Protein AF-A0A3D5PA21-F1 (afdb_monomer)

Structure (mmCIF, N/CA/C/O backbone):
data_AF-A0A3D5PA21-F1
#
_entry.id   AF-A0A3D5PA21-F1
#
loop_
_atom_site.group_PDB
_atom_site.id
_atom_site.type_symbol
_atom_site.label_atom_id
_atom_site.label_alt_id
_atom_site.label_comp_id
_atom_site.label_asym_id
_atom_site.label_entity_id
_atom_site.label_seq_id
_atom_site.pdbx_PDB_ins_code
_atom_site.Cartn_x
_atom_site.Cartn_y
_atom_site.Cartn_z
_atom_site.occupancy
_atom_site.B_iso_or_equiv
_atom_site.auth_seq_id
_atom_site.auth_comp_id
_atom_site.auth_asym_id
_atom_site.auth_atom_id
_atom_site.pdbx_PDB_model_num
ATOM 1 N N . MET A 1 1 ? -16.404 -4.416 18.706 1.00 52.69 1 MET A N 1
ATOM 2 C CA . MET A 1 1 ? -16.368 -4.884 20.108 1.00 52.69 1 MET A CA 1
ATOM 3 C C . MET A 1 1 ? -16.846 -6.322 20.104 1.00 52.69 1 MET A C 1
ATOM 5 O O . MET A 1 1 ? -17.928 -6.565 19.594 1.00 52.69 1 MET A O 1
ATOM 9 N N . HIS A 1 2 ? -16.018 -7.271 20.539 1.00 56.75 2 HIS A N 1
ATOM 10 C CA . HIS A 1 2 ? -16.387 -8.687 20.550 1.00 56.75 2 HIS A CA 1
ATOM 11 C C . HIS A 1 2 ? -17.066 -8.996 21.889 1.00 56.75 2 HIS A C 1
ATOM 13 O O . HIS A 1 2 ? -16.387 -9.232 22.886 1.00 56.75 2 HIS A O 1
ATOM 19 N N . VAL A 1 3 ? -18.397 -8.918 21.931 1.00 65.19 3 VAL A N 1
ATOM 20 C CA . VAL A 1 3 ? -19.185 -9.337 23.099 1.00 65.19 3 VAL A CA 1
ATOM 21 C C . VAL A 1 3 ? -19.336 -10.850 23.005 1.00 65.19 3 VAL A C 1
ATOM 23 O O . VAL A 1 3 ? -19.938 -11.356 22.062 1.00 65.19 3 VAL A O 1
ATOM 26 N N . SER A 1 4 ? -18.720 -11.576 23.935 1.00 70.00 4 SER A N 1
ATOM 27 C CA . SER A 1 4 ? -18.848 -13.033 24.000 1.00 70.00 4 SER A CA 1
ATOM 28 C C . SER A 1 4 ? -19.998 -13.400 24.930 1.00 70.00 4 SER A C 1
ATOM 30 O O . SER A 1 4 ? -20.010 -12.989 26.090 1.00 70.00 4 SER A O 1
ATOM 32 N N . 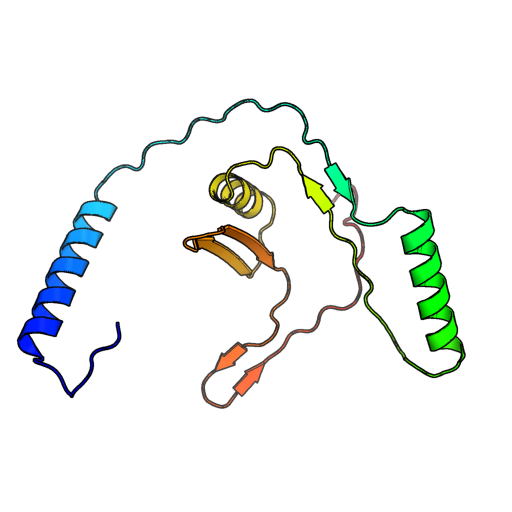SER A 1 5 ? -20.924 -14.226 24.446 1.00 66.12 5 SER A N 1
ATOM 33 C CA . SER A 1 5 ? -22.030 -14.775 25.240 1.00 66.12 5 SER A CA 1
ATOM 34 C C . SER A 1 5 ? -21.571 -15.661 26.407 1.00 66.12 5 SER A C 1
ATOM 36 O O . SER A 1 5 ? -22.362 -15.940 27.301 1.00 66.12 5 SER A O 1
ATOM 38 N N . ALA A 1 6 ? -20.303 -16.088 26.424 1.00 67.75 6 ALA A N 1
ATOM 39 C CA . ALA A 1 6 ? -19.739 -16.985 27.435 1.00 67.75 6 ALA A CA 1
ATOM 40 C C . ALA A 1 6 ? -19.215 -16.276 28.704 1.00 67.75 6 ALA A C 1
ATOM 42 O O . ALA A 1 6 ? -18.689 -16.926 29.602 1.00 67.75 6 ALA A O 1
ATOM 43 N N . SER A 1 7 ? -19.315 -14.948 28.785 1.00 73.75 7 SER A N 1
ATOM 44 C CA . SER A 1 7 ? -18.773 -14.135 29.887 1.00 73.75 7 SER A CA 1
ATOM 45 C C . SER A 1 7 ? -19.849 -13.300 30.579 1.00 73.75 7 SER A C 1
ATOM 47 O O . SER A 1 7 ? -20.960 -13.167 30.075 1.00 73.75 7 SER A O 1
ATOM 49 N N . ASN A 1 8 ? -19.521 -12.720 31.739 1.00 87.88 8 ASN A N 1
ATOM 50 C CA . ASN A 1 8 ? -20.437 -11.857 32.483 1.00 87.88 8 ASN A CA 1
ATOM 51 C C . ASN A 1 8 ? -20.820 -10.619 31.646 1.00 87.88 8 ASN A C 1
ATOM 53 O O . ASN A 1 8 ? -20.040 -9.672 31.516 1.00 87.88 8 ASN A O 1
ATOM 57 N N . LEU A 1 9 ? -22.037 -10.646 31.093 1.00 88.12 9 LEU A N 1
ATOM 58 C CA . LEU A 1 9 ? -22.586 -9.599 30.229 1.00 88.12 9 LEU A CA 1
ATOM 59 C C . LEU A 1 9 ? -22.611 -8.232 30.914 1.00 88.12 9 LEU A C 1
ATOM 61 O O . LEU A 1 9 ? -22.287 -7.235 30.274 1.00 88.12 9 LEU A O 1
ATOM 65 N N . LYS A 1 10 ? -22.927 -8.185 32.215 1.00 88.56 10 LYS A N 1
AT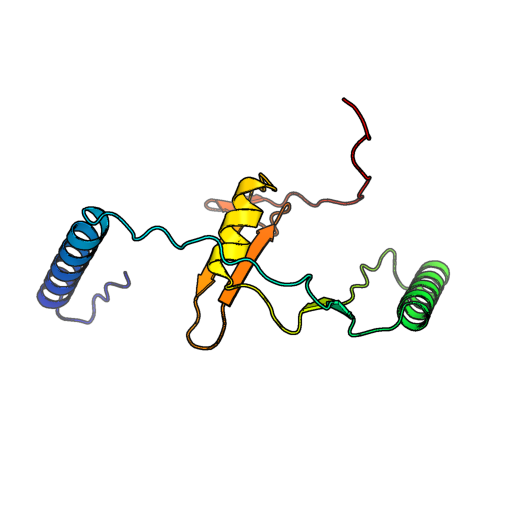OM 66 C CA . LYS A 1 10 ? -22.968 -6.935 32.984 1.00 88.56 10 LYS A CA 1
ATOM 67 C C . LYS A 1 10 ? -21.594 -6.263 33.001 1.00 88.56 10 LYS A C 1
ATOM 69 O O . LYS A 1 10 ? -21.475 -5.096 32.656 1.00 88.56 10 LYS A O 1
ATOM 74 N N . GLN A 1 11 ? -20.544 -7.033 33.284 1.00 89.81 11 GLN A N 1
ATOM 75 C CA . GLN A 1 11 ? -19.175 -6.514 33.311 1.00 89.81 11 GLN A CA 1
ATOM 76 C C . GLN A 1 11 ? -18.680 -6.078 31.920 1.00 89.81 11 GLN A C 1
ATOM 78 O O . GLN A 1 11 ? -17.897 -5.138 31.793 1.00 89.81 11 GLN A O 1
ATOM 83 N N . GLN A 1 12 ? -19.084 -6.776 30.854 1.00 89.75 12 GLN A N 1
ATOM 84 C CA . GLN A 1 12 ? -18.739 -6.369 29.488 1.00 89.75 12 GLN A CA 1
ATOM 85 C C . GLN A 1 12 ? -19.439 -5.077 29.080 1.00 89.75 12 GLN A C 1
ATOM 87 O O . GLN A 1 12 ? -18.816 -4.243 28.425 1.00 89.75 12 GLN A O 1
ATOM 92 N N . TYR A 1 13 ? -20.701 -4.923 29.473 1.00 91.62 13 TYR A N 1
ATOM 93 C CA . TYR A 1 13 ? -21.483 -3.719 29.244 1.00 91.62 13 TYR A CA 1
ATOM 94 C C . TYR A 1 13 ? -20.854 -2.512 29.955 1.00 91.62 13 TYR A C 1
ATOM 96 O O . TYR A 1 13 ? -20.513 -1.541 29.285 1.00 91.62 13 TYR A O 1
ATOM 104 N N . GLU A 1 14 ? -20.547 -2.638 31.251 1.00 93.81 14 GLU A N 1
ATOM 105 C CA . GLU A 1 14 ? -19.853 -1.602 32.041 1.00 93.81 14 GLU A CA 1
ATOM 106 C C . GLU A 1 14 ? -18.522 -1.177 31.383 1.00 93.81 14 GLU A C 1
ATOM 108 O O . GLU A 1 14 ? -18.261 0.006 31.183 1.00 93.81 14 GLU A O 1
ATOM 113 N N . LYS A 1 15 ? -17.704 -2.131 30.909 1.00 92.69 15 LYS A N 1
ATOM 114 C CA . LYS A 1 15 ? -16.453 -1.817 30.183 1.00 92.69 15 LYS A CA 1
ATOM 115 C C . LYS A 1 15 ? -16.674 -1.051 28.875 1.00 92.69 15 LYS A C 1
ATOM 117 O O . LYS A 1 15 ? -15.778 -0.324 28.434 1.00 92.69 15 LYS A O 1
ATOM 122 N N . CYS A 1 16 ? -17.800 -1.275 28.200 1.00 93.75 16 CYS A N 1
ATOM 123 C CA . CYS A 1 16 ? -18.140 -0.550 26.978 1.00 93.75 16 CYS A CA 1
ATOM 124 C C . CYS A 1 16 ? -18.562 0.886 27.294 1.00 93.75 16 CYS A C 1
ATOM 126 O O . CYS A 1 16 ? -18.122 1.786 26.579 1.00 93.75 16 CYS A O 1
ATOM 128 N N . GLU A 1 17 ? -19.336 1.096 28.363 1.00 95.38 17 GLU A N 1
ATOM 129 C CA . GLU A 1 17 ? -19.709 2.429 28.856 1.00 95.38 17 GLU A CA 1
ATOM 130 C C . GLU A 1 17 ? -18.465 3.235 29.243 1.00 95.38 17 GLU A C 1
ATOM 132 O O . GLU A 1 17 ? -18.225 4.291 28.657 1.00 95.38 17 GLU A O 1
ATOM 137 N N . ASP A 1 18 ? -17.577 2.669 30.067 1.00 95.56 18 ASP A N 1
ATOM 138 C CA . ASP A 1 18 ? -16.307 3.305 30.447 1.00 95.56 18 ASP A CA 1
ATOM 139 C C . ASP A 1 18 ? -15.467 3.712 29.226 1.00 95.56 18 ASP A C 1
ATOM 141 O O . ASP A 1 18 ? -14.785 4.741 29.206 1.00 95.56 18 ASP A O 1
ATOM 145 N N . ARG A 1 19 ? -15.443 2.864 28.188 1.00 94.44 19 ARG A N 1
ATOM 146 C CA . ARG A 1 19 ? -14.704 3.150 26.954 1.00 94.44 19 ARG A CA 1
ATOM 147 C C . ARG A 1 19 ? -15.378 4.256 26.148 1.00 94.44 19 ARG A C 1
ATOM 149 O O . ARG A 1 19 ? -14.663 5.078 25.577 1.00 94.44 19 ARG A O 1
ATOM 156 N N . ALA A 1 20 ? -16.705 4.255 26.068 1.00 95.12 20 ALA A N 1
ATOM 157 C CA . ALA A 1 20 ? -17.462 5.286 25.374 1.00 95.12 20 ALA A CA 1
ATOM 158 C C . ALA A 1 20 ? -17.236 6.649 26.035 1.00 95.12 20 ALA A C 1
ATOM 160 O O . ALA A 1 20 ? -16.846 7.588 25.345 1.00 95.12 20 ALA A O 1
ATOM 161 N N . GLU A 1 21 ? -17.350 6.734 27.362 1.00 95.62 21 GLU A N 1
ATOM 162 C CA . GLU A 1 21 ? -17.075 7.957 28.125 1.00 95.62 21 GLU A CA 1
ATOM 163 C C . GLU A 1 21 ? -15.649 8.467 27.897 1.00 95.62 21 GLU A C 1
ATOM 165 O O . GLU A 1 21 ? -15.439 9.646 27.608 1.00 95.62 21 GLU A O 1
ATOM 170 N N . LYS A 1 22 ? -14.650 7.574 27.925 1.00 94.56 22 LYS A N 1
ATOM 171 C CA . LYS A 1 22 ? -13.260 7.943 27.610 1.00 94.56 22 LYS A CA 1
ATOM 172 C C . LYS A 1 22 ? -13.121 8.528 26.207 1.00 94.56 22 LYS A C 1
ATOM 174 O O . LYS A 1 22 ? -12.383 9.495 26.039 1.00 94.56 22 LYS A O 1
ATOM 179 N N . LEU A 1 23 ? -13.797 7.956 25.209 1.00 93.88 23 LEU A N 1
ATOM 180 C CA . LEU A 1 23 ? -13.768 8.469 23.838 1.00 93.88 23 LEU A CA 1
ATOM 181 C C . LEU A 1 23 ? -14.453 9.837 23.731 1.00 93.88 23 LEU A C 1
ATOM 183 O O . LEU A 1 23 ? -13.888 10.721 23.092 1.00 93.88 23 LEU A O 1
ATOM 187 N N . PHE A 1 24 ? -15.589 10.046 24.403 1.00 94.06 24 PHE A N 1
ATOM 188 C CA . PHE A 1 24 ? -16.247 11.357 24.473 1.00 94.06 24 PHE A CA 1
ATOM 189 C C . PHE A 1 24 ? -15.315 12.421 25.059 1.00 94.06 24 PHE A C 1
ATOM 191 O O . PHE A 1 24 ? -15.039 13.429 24.412 1.00 94.06 24 PHE A O 1
ATOM 198 N N . CYS A 1 25 ? -14.701 12.134 26.208 1.00 93.25 25 CYS A N 1
ATOM 199 C CA . CYS A 1 25 ? -13.727 13.029 26.832 1.00 93.25 25 CYS A CA 1
ATOM 200 C C . CYS A 1 25 ? -12.497 13.313 25.952 1.00 93.25 25 CYS A C 1
ATOM 202 O O . CYS A 1 25 ? -11.830 14.330 26.144 1.00 93.25 25 CYS A O 1
ATOM 204 N N . MET A 1 26 ? -12.135 12.414 25.029 1.00 90.94 26 MET A N 1
ATOM 205 C CA . MET A 1 26 ? -11.063 12.657 24.057 1.00 90.94 26 MET A CA 1
ATOM 206 C C . MET A 1 26 ? -11.523 13.554 22.904 1.00 90.94 26 MET A C 1
ATOM 208 O O . MET A 1 26 ? -10.729 14.368 22.438 1.00 90.94 26 MET A O 1
ATOM 212 N N . MET A 1 27 ? -12.771 13.417 22.452 1.00 90.62 27 MET A N 1
ATOM 213 C CA . MET A 1 27 ? -13.338 14.207 21.353 1.00 90.62 27 MET A CA 1
ATOM 214 C C . MET A 1 27 ? -13.547 15.679 21.725 1.00 90.62 27 MET A C 1
ATOM 216 O O . MET A 1 27 ? -13.365 16.539 20.868 1.00 90.62 27 MET A O 1
ATOM 220 N N . ASP A 1 28 ? -13.852 15.972 22.992 1.00 91.06 28 ASP A N 1
ATOM 221 C CA . ASP A 1 28 ? -14.028 17.348 23.485 1.00 91.06 28 ASP A CA 1
ATOM 222 C C . ASP A 1 28 ? -12.709 18.127 23.619 1.00 91.06 28 ASP A C 1
ATOM 224 O O . ASP A 1 28 ? -12.695 19.346 23.804 1.00 91.06 28 ASP A O 1
ATOM 228 N N . ARG A 1 29 ? -11.565 17.444 23.520 1.00 87.75 29 ARG A N 1
ATOM 229 C CA . ARG A 1 29 ? -10.254 18.092 23.597 1.00 87.75 29 ARG A CA 1
ATOM 230 C C . ARG A 1 29 ? -9.901 18.719 22.260 1.00 87.75 29 ARG A C 1
ATOM 232 O O . ARG A 1 29 ? -10.008 18.098 21.206 1.00 87.75 29 ARG A O 1
ATOM 239 N N . THR A 1 30 ? -9.353 19.930 22.311 1.00 84.38 30 THR A N 1
ATOM 240 C CA . THR A 1 30 ? -8.699 20.506 21.135 1.00 84.38 30 THR A CA 1
ATOM 241 C C . THR A 1 30 ? -7.371 19.777 20.912 1.00 84.38 30 THR A C 1
ATOM 243 O O . THR A 1 30 ? -6.522 19.803 21.805 1.00 84.38 30 THR A O 1
ATOM 246 N N . PRO A 1 31 ? -7.160 19.118 19.759 1.00 80.94 31 PRO A N 1
ATOM 247 C CA . PRO A 1 31 ? -5.904 18.438 19.493 1.00 80.94 31 PRO A CA 1
ATOM 248 C C . PRO A 1 31 ? -4.776 19.459 19.348 1.00 80.94 31 PRO A C 1
ATOM 250 O O . PRO A 1 31 ? -4.945 20.518 18.734 1.00 80.94 31 PRO A O 1
ATOM 253 N N . GLU A 1 32 ? -3.600 19.123 19.873 1.00 78.31 32 GLU A N 1
ATOM 254 C CA . GLU A 1 32 ? -2.421 19.954 19.676 1.00 78.31 32 GLU A CA 1
ATOM 255 C C . GLU A 1 32 ? -2.070 20.038 18.188 1.00 78.31 32 GLU A C 1
ATOM 257 O O . GLU A 1 32 ? -1.992 19.039 17.463 1.00 78.31 32 GLU A O 1
ATOM 262 N N . LYS A 1 33 ? -1.835 21.262 17.710 1.00 69.44 33 LYS A N 1
ATOM 263 C CA . LYS A 1 33 ? -1.349 21.468 16.350 1.00 69.44 33 LYS A CA 1
ATOM 264 C C . LYS A 1 33 ? 0.112 21.040 16.296 1.00 69.44 33 LYS A C 1
ATOM 266 O O . LYS A 1 33 ? 0.988 21.748 16.783 1.00 69.44 33 LYS A O 1
ATOM 271 N N . SER A 1 34 ? 0.382 19.914 15.643 1.00 67.31 34 SER A N 1
ATOM 272 C CA . SER A 1 34 ? 1.755 19.549 15.296 1.00 67.31 34 SER A CA 1
ATOM 273 C C . SER A 1 34 ? 2.340 20.626 14.363 1.00 67.31 34 SER A C 1
ATOM 275 O O . SER A 1 34 ? 1.782 20.931 13.301 1.00 67.31 34 SER A O 1
ATOM 277 N N . GLY A 1 35 ? 3.424 21.266 14.808 1.00 65.50 35 GLY A N 1
ATOM 278 C CA . GLY A 1 35 ? 4.125 22.296 14.047 1.00 65.50 35 GLY A CA 1
ATOM 279 C C . GLY A 1 35 ? 4.825 21.707 12.821 1.00 65.50 35 GLY A C 1
ATOM 280 O O . GLY A 1 35 ? 5.381 20.608 12.874 1.00 65.50 35 GLY A O 1
ATOM 281 N N . ARG A 1 36 ? 4.830 22.447 11.705 1.00 66.44 36 ARG A N 1
ATOM 282 C CA . ARG A 1 36 ? 5.626 22.080 10.525 1.00 66.44 36 ARG A CA 1
ATOM 283 C C . ARG A 1 36 ? 7.110 22.199 10.871 1.00 66.44 36 ARG A C 1
ATOM 285 O O . ARG A 1 36 ? 7.620 23.305 11.014 1.00 66.44 36 ARG A O 1
ATOM 292 N N . LYS A 1 37 ? 7.806 21.068 10.983 1.00 72.06 37 LYS A N 1
ATOM 293 C CA . LYS A 1 37 ? 9.269 21.044 11.106 1.00 72.06 37 LYS A CA 1
ATOM 294 C C . LYS A 1 37 ? 9.885 21.171 9.714 1.00 72.06 37 LYS A C 1
ATOM 296 O O . LYS A 1 37 ? 9.544 20.385 8.830 1.00 72.06 37 LYS A O 1
ATOM 301 N N . GLN A 1 38 ? 10.777 22.141 9.515 1.00 73.44 38 GLN A N 1
ATOM 302 C CA . GLN A 1 38 ? 11.616 22.166 8.317 1.00 73.44 38 GLN A CA 1
ATOM 303 C C . GLN A 1 38 ? 12.546 20.952 8.362 1.00 73.44 38 GLN A C 1
ATOM 305 O O . GLN A 1 38 ? 13.191 20.695 9.378 1.00 73.44 38 GLN A O 1
ATOM 310 N N . ARG A 1 39 ? 12.564 20.177 7.279 1.00 78.06 39 ARG A N 1
ATOM 311 C CA . ARG A 1 39 ? 13.427 19.008 7.112 1.00 78.06 39 ARG A CA 1
ATOM 312 C C . ARG A 1 39 ? 14.281 19.203 5.860 1.00 78.06 39 ARG A C 1
ATOM 314 O O . ARG A 1 39 ? 13.785 19.804 4.904 1.00 78.06 39 ARG A O 1
ATOM 321 N N . PRO A 1 40 ? 15.531 18.712 5.848 1.00 83.69 40 PRO A N 1
ATOM 322 C CA . PRO A 1 40 ? 16.309 18.646 4.618 1.00 83.69 40 PRO A CA 1
ATOM 323 C C . PRO A 1 40 ? 15.591 17.771 3.582 1.00 83.69 40 PRO A C 1
ATOM 325 O O . PRO A 1 40 ? 14.701 16.985 3.923 1.00 83.69 40 PRO A O 1
ATOM 328 N N . ALA A 1 41 ? 15.976 17.914 2.313 1.00 84.81 41 ALA A N 1
ATOM 329 C CA . ALA A 1 41 ? 15.452 17.064 1.251 1.00 84.81 41 ALA A CA 1
ATOM 330 C C . ALA A 1 41 ? 15.696 15.576 1.586 1.00 84.81 41 ALA A C 1
ATOM 332 O O . ALA A 1 41 ? 16.770 15.241 2.095 1.00 84.81 41 ALA A O 1
ATOM 333 N N . PRO A 1 42 ? 14.719 14.686 1.336 1.00 87.12 42 PRO A N 1
ATOM 334 C CA . PRO A 1 42 ? 14.879 13.272 1.641 1.00 87.12 42 PRO A CA 1
ATOM 335 C C . PRO A 1 42 ? 15.954 12.651 0.745 1.00 87.12 42 PRO A C 1
ATOM 337 O O . PRO A 1 42 ? 15.953 12.854 -0.469 1.00 87.12 42 PRO A O 1
ATOM 340 N N . VAL A 1 43 ? 16.837 11.854 1.345 1.00 91.50 43 VAL A N 1
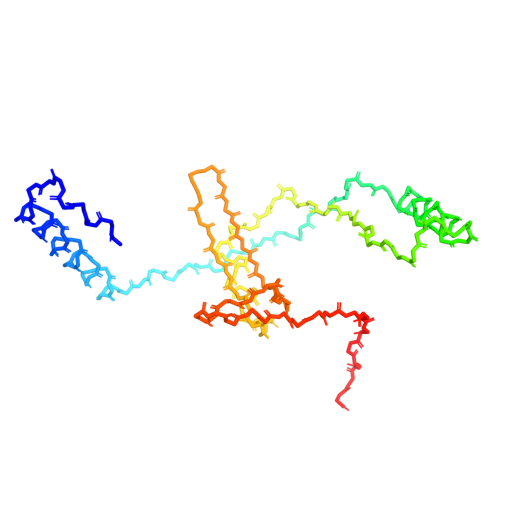ATOM 341 C CA . VAL A 1 43 ? 17.724 10.950 0.606 1.00 91.50 43 VAL A CA 1
ATOM 342 C C . VAL A 1 43 ? 16.921 9.696 0.285 1.00 91.50 43 VAL A C 1
ATOM 344 O O . VAL A 1 43 ? 16.430 9.032 1.199 1.00 91.50 43 VAL A O 1
ATOM 347 N N . VAL A 1 44 ? 16.738 9.421 -1.007 1.00 94.50 44 VAL A N 1
ATOM 348 C CA . VAL A 1 44 ? 15.948 8.288 -1.505 1.00 94.50 44 VAL A CA 1
ATOM 349 C C . VAL A 1 44 ? 16.882 7.272 -2.149 1.00 94.50 44 VAL A C 1
ATOM 351 O O . VAL A 1 44 ? 17.643 7.621 -3.051 1.00 94.50 44 VAL A O 1
ATOM 354 N N . SER A 1 45 ? 16.795 6.017 -1.724 1.00 95.88 45 SER A N 1
ATOM 355 C CA . SER A 1 45 ? 17.501 4.884 -2.324 1.00 95.88 45 SER A CA 1
ATOM 356 C C . SER A 1 45 ? 16.509 3.890 -2.936 1.00 95.88 45 SER A C 1
ATOM 358 O O . SER A 1 45 ? 15.319 3.902 -2.617 1.00 95.88 45 SER A O 1
ATOM 360 N N . SER A 1 46 ? 16.981 3.054 -3.862 1.00 97.19 46 SER A N 1
ATOM 361 C CA . SER A 1 46 ? 16.210 1.941 -4.432 1.00 97.19 46 SER A CA 1
ATOM 362 C C . SER A 1 46 ? 16.892 0.623 -4.088 1.00 97.19 46 SER A C 1
ATOM 364 O O . SER A 1 46 ? 18.119 0.562 -4.007 1.00 97.19 46 SER A O 1
ATOM 366 N N . ASN A 1 47 ? 16.108 -0.440 -3.919 1.00 97.56 47 ASN A N 1
ATOM 367 C CA . ASN A 1 47 ? 16.631 -1.790 -3.707 1.00 97.56 47 ASN A CA 1
ATOM 368 C C . ASN A 1 47 ? 17.257 -2.417 -4.968 1.00 97.56 47 ASN A C 1
ATOM 370 O O . ASN A 1 47 ? 17.850 -3.488 -4.870 1.00 97.56 47 ASN A O 1
ATOM 374 N N . VAL A 1 48 ? 17.088 -1.794 -6.138 1.00 97.44 48 VAL A N 1
ATOM 375 C CA . VAL A 1 48 ? 17.653 -2.242 -7.417 1.00 97.44 48 VAL A CA 1
ATOM 376 C C . VAL A 1 48 ? 18.200 -1.058 -8.203 1.00 97.44 48 VAL A C 1
ATOM 378 O O . VAL A 1 48 ? 17.667 0.055 -8.154 1.00 97.44 48 VAL A O 1
ATOM 381 N N . THR A 1 49 ? 19.248 -1.297 -8.982 1.00 97.69 49 THR A N 1
ATOM 382 C CA . THR A 1 49 ? 19.740 -0.314 -9.950 1.00 97.69 49 THR A CA 1
ATOM 383 C C . THR A 1 49 ? 18.801 -0.209 -11.149 1.00 97.69 49 THR A C 1
ATOM 385 O O . THR A 1 49 ? 18.004 -1.105 -11.455 1.00 97.69 49 THR A O 1
ATOM 388 N N . ARG A 1 50 ? 18.922 0.893 -11.891 1.00 96.88 50 ARG A N 1
ATOM 389 C CA . ARG A 1 50 ? 18.167 1.089 -13.131 1.00 96.88 50 ARG A CA 1
ATOM 390 C C . ARG A 1 50 ? 18.489 -0.002 -14.150 1.00 96.88 50 ARG A C 1
ATOM 392 O O . ARG A 1 50 ? 17.590 -0.501 -14.824 1.00 96.88 50 ARG A O 1
ATOM 399 N N . GLU A 1 51 ? 19.759 -0.365 -14.269 1.00 98.06 51 GLU A N 1
ATOM 400 C CA . GLU A 1 51 ? 20.253 -1.361 -15.212 1.00 98.06 51 GLU A CA 1
ATOM 401 C C . GLU A 1 51 ? 19.679 -2.741 -14.889 1.00 98.06 51 GLU A C 1
ATOM 403 O O . GLU A 1 51 ? 19.232 -3.441 -15.798 1.00 98.06 51 GLU A O 1
ATOM 408 N N . GLU A 1 52 ? 19.634 -3.111 -13.607 1.00 97.94 52 GLU A N 1
ATOM 409 C CA . GLU A 1 52 ? 18.995 -4.342 -13.133 1.00 97.94 52 GLU A CA 1
ATOM 410 C C . GLU A 1 52 ? 17.505 -4.357 -13.441 1.00 97.94 52 GLU A C 1
ATOM 412 O O . GLU A 1 52 ? 17.029 -5.299 -14.074 1.00 97.94 52 GLU A O 1
ATOM 417 N N . PHE A 1 53 ? 16.782 -3.292 -13.090 1.00 98.00 53 PHE A N 1
ATOM 418 C CA . PHE A 1 53 ? 15.348 -3.222 -13.357 1.00 98.00 53 PHE A CA 1
ATOM 419 C C . PHE A 1 53 ? 15.056 -3.338 -14.861 1.00 98.00 53 PHE A C 1
ATOM 421 O O . PHE A 1 53 ? 14.187 -4.101 -15.276 1.00 98.00 53 PHE A O 1
ATOM 428 N N . VAL A 1 54 ? 15.841 -2.668 -15.715 1.00 98.12 54 VAL A N 1
ATOM 429 C CA . VAL A 1 54 ? 15.724 -2.782 -17.179 1.00 98.12 54 VAL A CA 1
ATOM 430 C C . VAL A 1 54 ? 16.019 -4.201 -17.674 1.00 98.12 54 VAL A C 1
ATOM 432 O O . VAL A 1 54 ? 15.356 -4.661 -18.610 1.00 98.12 54 VAL A O 1
ATOM 435 N N . ARG A 1 55 ? 16.991 -4.910 -17.084 1.00 98.19 55 ARG A N 1
ATOM 436 C CA . ARG A 1 55 ? 17.252 -6.321 -17.416 1.00 98.19 55 ARG A CA 1
ATOM 437 C C . ARG A 1 55 ? 16.058 -7.205 -17.061 1.00 98.19 55 ARG A C 1
ATOM 439 O O . ARG A 1 55 ? 15.646 -7.995 -17.910 1.00 98.19 55 ARG A O 1
ATOM 446 N N . GLU A 1 56 ? 15.447 -7.012 -15.895 1.00 97.69 56 GLU A N 1
ATOM 447 C CA . GLU A 1 56 ? 14.237 -7.746 -15.499 1.00 97.69 56 GLU A CA 1
ATOM 448 C C . GLU A 1 56 ? 13.065 -7.474 -16.452 1.00 97.69 56 GLU A C 1
ATOM 450 O O . GLU A 1 56 ? 12.413 -8.410 -16.916 1.00 97.69 56 GLU A O 1
ATOM 455 N N . ILE A 1 57 ? 12.857 -6.220 -16.875 1.00 98.06 57 ILE A N 1
ATOM 456 C CA . ILE A 1 57 ? 11.843 -5.902 -17.895 1.00 98.06 57 ILE A CA 1
ATOM 457 C C . ILE A 1 57 ? 12.118 -6.642 -19.215 1.00 98.06 57 ILE A C 1
ATOM 459 O O . ILE A 1 57 ? 11.186 -7.141 -19.851 1.00 98.06 57 ILE A O 1
ATOM 463 N N . LYS A 1 58 ? 13.379 -6.730 -19.660 1.00 98.38 58 LYS A N 1
ATOM 464 C CA . LYS A 1 58 ? 13.734 -7.465 -20.890 1.00 98.38 58 LYS A CA 1
ATOM 465 C C . LYS A 1 58 ? 13.441 -8.961 -20.763 1.00 98.38 58 LYS A C 1
ATOM 467 O O . LYS A 1 58 ? 12.922 -9.541 -21.714 1.00 98.38 58 LYS A O 1
ATOM 472 N N . LYS A 1 59 ? 13.719 -9.551 -19.599 1.00 98.12 59 LYS A N 1
ATOM 473 C CA . LYS A 1 59 ? 13.421 -10.956 -19.291 1.00 98.12 59 LYS A CA 1
ATOM 474 C C . LYS A 1 59 ? 11.915 -11.233 -19.282 1.00 98.12 59 LYS A C 1
ATOM 476 O O . LYS A 1 59 ? 11.452 -12.174 -19.917 1.00 98.12 59 LYS A O 1
ATOM 481 N N . VAL A 1 60 ? 11.122 -10.365 -18.657 1.00 98.31 60 VAL A N 1
ATOM 482 C CA . VAL A 1 60 ? 9.652 -10.446 -18.719 1.00 98.31 60 VAL A CA 1
ATOM 483 C C . VAL A 1 60 ? 9.164 -10.393 -20.169 1.00 98.31 60 VAL A C 1
ATOM 485 O O . VAL A 1 60 ? 8.341 -11.206 -20.579 1.00 98.31 60 VAL A O 1
ATOM 488 N N . LYS A 1 61 ? 9.714 -9.487 -20.987 1.00 98.38 61 LYS A N 1
ATOM 489 C CA . LYS A 1 61 ? 9.361 -9.394 -22.411 1.00 98.38 61 LYS A CA 1
ATOM 490 C C . LYS A 1 61 ? 9.725 -10.649 -23.206 1.00 98.38 61 LYS A C 1
ATOM 492 O O . LYS A 1 61 ? 8.999 -10.967 -24.144 1.00 98.38 61 LYS A O 1
ATOM 497 N N . SER A 1 62 ? 10.818 -11.346 -22.885 1.00 98.44 62 SER A N 1
ATOM 498 C CA . SER A 1 62 ? 11.133 -12.614 -23.556 1.00 98.44 62 SER A CA 1
ATOM 499 C C . SER A 1 62 ? 10.134 -13.709 -23.200 1.00 98.44 62 SER A C 1
ATOM 501 O O . SER A 1 62 ? 9.706 -14.410 -24.108 1.00 98.44 62 SER A O 1
ATOM 503 N N . TYR A 1 63 ? 9.693 -13.792 -21.939 1.00 98.44 63 TYR A N 1
ATOM 504 C CA . TYR A 1 63 ? 8.633 -14.726 -21.537 1.00 98.44 63 TYR A CA 1
ATOM 505 C C . TYR A 1 63 ? 7.304 -14.431 -22.242 1.00 98.44 63 TYR A C 1
ATOM 507 O O . TYR A 1 63 ? 6.644 -15.347 -22.719 1.00 98.44 63 TYR A O 1
ATOM 515 N N . ILE A 1 64 ? 6.952 -13.150 -22.412 1.00 98.38 64 ILE A N 1
ATOM 516 C CA . ILE A 1 64 ? 5.764 -12.768 -23.193 1.00 98.38 64 ILE A CA 1
ATOM 517 C C . ILE A 1 64 ? 5.886 -13.235 -24.650 1.00 98.38 64 ILE A C 1
ATOM 519 O O . ILE A 1 64 ? 4.951 -13.806 -25.201 1.00 98.38 64 ILE A O 1
ATOM 523 N N . LYS A 1 65 ? 7.048 -13.028 -25.283 1.00 98.38 65 LYS A N 1
ATOM 524 C CA . LYS A 1 65 ? 7.284 -13.448 -26.677 1.00 98.38 65 LYS A CA 1
ATOM 525 C C . LYS A 1 65 ? 7.297 -14.965 -26.861 1.00 98.38 65 LYS A C 1
ATOM 527 O O . LYS A 1 65 ? 6.887 -15.431 -27.916 1.00 98.38 65 LYS A O 1
ATOM 532 N N . ALA A 1 66 ? 7.793 -15.704 -25.872 1.00 98.38 66 ALA A N 1
ATOM 533 C CA . ALA A 1 66 ? 7.787 -17.164 -25.876 1.00 98.38 66 ALA A CA 1
ATOM 534 C C . ALA A 1 66 ? 6.375 -17.748 -25.688 1.00 98.38 66 ALA A C 1
ATOM 536 O O . ALA A 1 66 ? 6.156 -18.911 -26.008 1.00 98.38 66 ALA A O 1
ATOM 537 N N . GLY A 1 67 ? 5.418 -16.933 -25.225 1.00 97.94 67 GLY A N 1
ATOM 538 C CA . GLY A 1 67 ? 4.045 -17.349 -24.947 1.00 97.94 67 GLY A CA 1
ATOM 539 C C . GLY A 1 67 ? 3.824 -17.851 -23.519 1.00 97.94 67 GLY A C 1
ATOM 540 O O . GLY A 1 67 ? 2.749 -18.365 -23.231 1.00 97.94 67 GLY A O 1
ATOM 541 N N . ASP A 1 68 ? 4.800 -17.680 -22.620 1.00 98.31 68 ASP A N 1
ATOM 542 C CA . ASP A 1 68 ? 4.720 -18.180 -21.240 1.00 98.31 68 ASP A CA 1
ATOM 543 C C . ASP A 1 68 ? 3.729 -17.374 -20.385 1.00 98.31 68 ASP A C 1
ATOM 545 O O . ASP A 1 68 ? 3.055 -17.918 -19.512 1.00 98.31 68 ASP A O 1
ATOM 549 N N . ILE A 1 69 ? 3.647 -16.059 -20.617 1.00 98.19 69 ILE A N 1
ATOM 550 C CA . ILE A 1 69 ? 2.761 -15.134 -19.897 1.00 98.19 69 ILE A CA 1
ATOM 551 C C . ILE A 1 69 ? 2.212 -14.056 -20.836 1.00 98.19 69 ILE A C 1
ATOM 553 O O . ILE A 1 69 ? 2.868 -13.662 -21.795 1.00 98.19 69 ILE A O 1
ATOM 557 N N . PHE A 1 70 ? 1.044 -13.497 -20.517 1.00 97.31 70 PHE A N 1
ATOM 558 C CA . PHE A 1 70 ? 0.500 -12.342 -21.247 1.00 97.31 70 PHE A CA 1
ATOM 559 C C . PHE A 1 70 ? 1.003 -11.001 -20.698 1.00 97.31 70 PHE A C 1
ATOM 561 O O . PHE A 1 70 ? 1.241 -10.061 -21.453 1.00 97.31 70 PHE A O 1
ATOM 568 N N . GLN A 1 71 ? 1.171 -10.904 -19.376 1.00 96.81 71 GLN A N 1
ATOM 569 C CA . GLN A 1 71 ? 1.576 -9.685 -18.680 1.00 96.81 71 GLN A CA 1
ATOM 570 C C . GLN A 1 71 ? 2.288 -10.033 -17.369 1.00 96.81 71 GLN A C 1
ATOM 572 O O . GLN A 1 71 ? 1.944 -11.010 -16.708 1.00 96.81 71 GLN A O 1
ATOM 577 N N . ALA A 1 72 ? 3.228 -9.184 -16.957 1.00 97.31 72 ALA A N 1
ATOM 578 C CA . ALA A 1 72 ? 3.697 -9.107 -1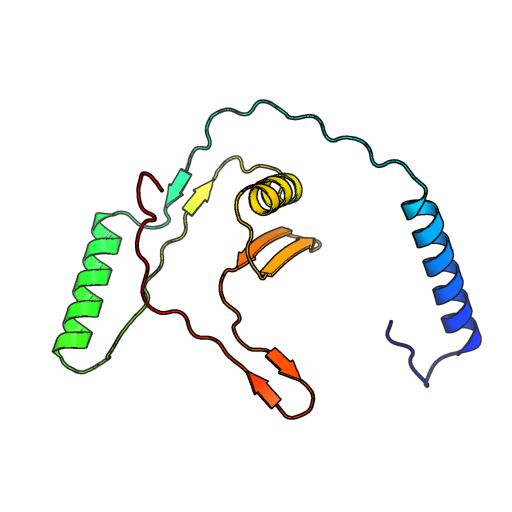5.577 1.00 97.31 72 ALA A CA 1
ATOM 579 C C . ALA A 1 72 ? 3.733 -7.641 -15.129 1.00 97.31 72 ALA A C 1
ATOM 581 O O . ALA A 1 72 ? 3.839 -6.739 -15.964 1.00 97.31 72 ALA A O 1
ATOM 582 N N . VAL A 1 73 ? 3.692 -7.411 -13.814 1.00 96.62 73 VAL A N 1
ATOM 583 C CA . VAL A 1 73 ? 3.788 -6.075 -13.200 1.00 96.62 73 VAL A CA 1
ATOM 584 C C . VAL A 1 73 ? 5.006 -6.028 -12.264 1.00 96.62 73 VAL A C 1
ATOM 586 O O . VAL A 1 73 ? 4.855 -6.177 -11.052 1.00 96.62 73 VAL A O 1
ATOM 589 N N . PRO A 1 74 ? 6.238 -5.887 -12.795 1.00 96.62 74 PRO A N 1
ATOM 590 C CA . PRO A 1 74 ? 7.440 -5.782 -11.969 1.00 96.62 74 PRO A CA 1
ATOM 591 C C . PRO A 1 74 ? 7.444 -4.488 -11.150 1.00 96.62 74 PRO A C 1
ATOM 593 O O . PRO A 1 74 ? 7.027 -3.438 -11.640 1.00 96.62 74 PRO A O 1
ATOM 596 N N . SER A 1 75 ? 7.963 -4.546 -9.926 1.00 96.81 75 SER A N 1
ATOM 597 C CA . SER A 1 75 ? 8.066 -3.398 -9.021 1.00 96.81 75 SER A CA 1
ATOM 598 C C . SER A 1 75 ? 9.470 -3.269 -8.424 1.00 96.81 75 SER A C 1
ATOM 600 O O . SER A 1 75 ? 10.276 -4.197 -8.472 1.00 96.81 75 SER A O 1
ATOM 602 N N . GLN A 1 76 ? 9.768 -2.087 -7.885 1.00 97.06 76 GLN A N 1
ATOM 603 C CA . GLN A 1 76 ? 10.964 -1.804 -7.092 1.00 97.06 76 GLN A CA 1
ATOM 604 C C . GLN A 1 76 ? 10.555 -1.040 -5.833 1.00 97.06 76 GLN A C 1
ATOM 606 O O . GLN A 1 76 ? 9.521 -0.365 -5.821 1.00 97.06 76 GLN A O 1
ATOM 611 N N . ARG A 1 77 ? 11.357 -1.145 -4.777 1.00 97.50 77 ARG A N 1
ATOM 612 C CA . ARG A 1 77 ? 11.132 -0.467 -3.503 1.00 97.50 77 ARG A CA 1
ATOM 613 C C . ARG A 1 77 ? 12.043 0.745 -3.405 1.00 97.50 77 ARG A C 1
ATOM 615 O O . ARG A 1 77 ? 13.260 0.603 -3.470 1.00 97.50 77 ARG A O 1
ATOM 622 N N . PHE A 1 78 ? 11.434 1.903 -3.171 1.00 96.62 78 PHE A N 1
ATOM 623 C CA . PHE A 1 78 ? 12.145 3.105 -2.757 1.00 96.62 78 PHE A CA 1
ATOM 624 C C . PHE 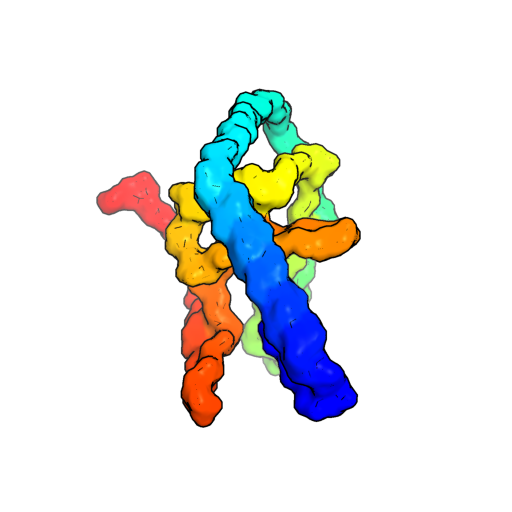A 1 78 ? 12.122 3.233 -1.238 1.00 96.62 78 PHE A C 1
ATOM 626 O O . PHE A 1 78 ? 11.103 2.954 -0.602 1.00 96.62 78 PHE A O 1
ATOM 633 N N . GLU A 1 79 ? 13.238 3.666 -0.673 1.00 96.25 79 GLU A N 1
ATOM 634 C CA . GLU A 1 79 ? 13.439 3.808 0.761 1.00 96.25 79 GLU A CA 1
ATOM 635 C C . GLU A 1 79 ? 13.990 5.201 1.069 1.00 96.25 79 GLU A C 1
ATOM 637 O O . GLU A 1 79 ? 14.753 5.767 0.288 1.00 96.25 79 GLU A O 1
ATOM 642 N N . VAL A 1 80 ? 13.552 5.783 2.185 1.00 94.50 80 VAL A N 1
ATOM 643 C CA . VAL A 1 80 ? 13.986 7.106 2.645 1.00 94.50 80 VAL A CA 1
ATOM 644 C C . VAL A 1 80 ? 14.661 6.923 3.993 1.00 94.50 80 VAL A C 1
ATOM 646 O O . VAL A 1 80 ? 14.007 6.464 4.924 1.00 94.50 80 VAL A O 1
ATOM 649 N N . GLU A 1 81 ? 15.935 7.301 4.111 1.00 90.50 81 GLU A N 1
ATOM 650 C CA . GLU A 1 81 ? 16.731 7.057 5.330 1.00 90.50 81 GLU A CA 1
ATOM 651 C C . GLU A 1 81 ? 16.211 7.820 6.556 1.00 90.50 81 GLU A C 1
ATOM 653 O O . GLU A 1 81 ? 16.304 7.344 7.684 1.00 90.50 81 GLU A O 1
ATOM 658 N N . ASN A 1 82 ? 15.635 9.006 6.346 1.00 86.00 82 ASN A N 1
ATOM 659 C CA . ASN A 1 82 ? 15.087 9.841 7.415 1.00 86.00 82 ASN A CA 1
ATOM 660 C C . ASN A 1 82 ? 13.625 10.214 7.118 1.00 86.00 82 ASN A C 1
ATOM 662 O O . ASN A 1 82 ? 13.335 11.360 6.744 1.00 86.00 82 ASN A O 1
ATOM 666 N N . PRO A 1 83 ? 12.694 9.247 7.206 1.00 88.19 83 PRO A N 1
ATOM 667 C CA . PRO A 1 83 ? 11.318 9.463 6.804 1.00 88.19 83 PRO A CA 1
ATOM 668 C C . PRO A 1 83 ? 10.604 10.421 7.771 1.00 88.19 83 PRO A C 1
ATOM 670 O O . PRO A 1 83 ? 10.957 10.538 8.952 1.00 88.19 83 PRO A O 1
ATOM 673 N N . PRO A 1 84 ? 9.569 11.136 7.300 1.00 86.81 84 PRO A N 1
ATOM 674 C CA . PRO A 1 84 ? 8.679 11.842 8.200 1.00 86.81 84 PRO A CA 1
ATOM 675 C C . PRO A 1 84 ? 7.909 10.885 9.112 1.00 86.81 84 PRO A C 1
ATOM 677 O O . PRO A 1 84 ? 7.859 9.683 8.866 1.00 86.81 84 PRO A O 1
ATOM 680 N N . ASP A 1 85 ? 7.275 11.417 10.161 1.00 88.50 85 ASP A N 1
ATOM 681 C CA . ASP A 1 85 ? 6.325 10.599 10.911 1.00 88.50 85 ASP A CA 1
ATOM 682 C C . ASP A 1 85 ? 5.177 10.185 9.978 1.00 88.50 85 ASP A C 1
ATOM 684 O O . ASP A 1 85 ? 4.709 10.975 9.146 1.00 88.50 85 ASP A O 1
ATOM 688 N N . ALA A 1 86 ? 4.731 8.935 10.102 1.00 92.12 86 ALA A N 1
ATOM 689 C CA . ALA A 1 86 ? 3.784 8.358 9.154 1.00 92.12 86 ALA A CA 1
ATOM 690 C C . ALA A 1 86 ? 2.444 9.112 9.139 1.00 92.12 86 ALA A C 1
ATOM 692 O O . ALA A 1 86 ? 1.802 9.218 8.094 1.00 92.12 86 ALA A O 1
ATOM 693 N N . PHE A 1 87 ? 2.037 9.694 10.272 1.00 91.75 87 PHE A N 1
ATOM 694 C CA . PHE A 1 87 ? 0.799 10.463 10.351 1.00 91.75 87 PHE A CA 1
ATOM 695 C C . PHE A 1 87 ? 0.894 11.808 9.615 1.00 91.75 87 PHE A C 1
ATOM 697 O O . PHE A 1 87 ? -0.039 12.195 8.910 1.00 91.75 87 PHE A O 1
ATOM 704 N N . SER A 1 88 ? 2.022 12.516 9.692 1.00 89.44 88 SER A N 1
ATOM 705 C CA . SER A 1 88 ? 2.251 13.718 8.884 1.00 89.44 88 SER A CA 1
ATOM 706 C C . SER A 1 88 ? 2.337 13.393 7.398 1.00 89.44 88 SER A C 1
ATOM 708 O O . SER A 1 88 ? 1.754 14.125 6.597 1.00 89.44 88 SER A O 1
ATOM 710 N N . ALA A 1 89 ? 2.988 12.287 7.021 1.00 90.38 89 ALA A N 1
ATOM 711 C CA . ALA A 1 89 ? 2.981 11.810 5.637 1.00 90.38 89 ALA A CA 1
ATOM 712 C C . ALA A 1 89 ? 1.547 11.549 5.149 1.00 90.38 89 ALA A C 1
ATOM 714 O O . ALA A 1 89 ? 1.149 12.060 4.103 1.00 90.38 89 ALA A O 1
ATOM 715 N N . TYR A 1 90 ? 0.738 10.851 5.951 1.00 93.06 90 TYR A N 1
ATOM 716 C CA . TYR A 1 90 ? -0.683 10.623 5.686 1.00 93.06 90 TYR A CA 1
ATOM 717 C C . TYR A 1 90 ? -1.470 11.931 5.508 1.00 93.06 90 TYR A C 1
ATOM 719 O O . TYR A 1 90 ? -2.234 12.066 4.553 1.00 93.06 90 TYR A O 1
ATOM 727 N N . ARG A 1 91 ? -1.271 12.926 6.384 1.00 90.81 91 ARG A N 1
ATOM 728 C CA . ARG A 1 91 ? -1.952 14.232 6.288 1.00 90.81 91 ARG A CA 1
ATOM 729 C C . ARG A 1 91 ? -1.636 14.955 4.983 1.00 90.81 91 ARG A C 1
ATOM 731 O O . ARG A 1 91 ? -2.541 15.542 4.395 1.00 90.81 91 ARG A O 1
ATOM 738 N N . VAL A 1 92 ? -0.375 14.922 4.546 1.00 90.06 92 VAL A N 1
ATOM 739 C CA . VAL A 1 92 ? 0.034 15.507 3.262 1.00 90.06 92 VAL A CA 1
ATOM 740 C C . VAL A 1 92 ? -0.586 14.723 2.108 1.00 90.06 92 VAL A C 1
ATOM 742 O O . VAL A 1 92 ? -1.223 15.339 1.261 1.00 90.06 92 VAL A O 1
ATOM 745 N N . LEU A 1 93 ? -0.493 13.388 2.116 1.00 91.62 93 LEU A N 1
ATOM 746 C CA . LEU A 1 93 ? -1.096 12.526 1.092 1.00 91.62 93 LEU A CA 1
ATOM 747 C C . LEU A 1 93 ? -2.601 12.765 0.943 1.00 91.62 93 LEU A C 1
ATOM 749 O O . LEU A 1 93 ? -3.083 12.904 -0.174 1.00 91.62 93 LEU A O 1
ATOM 753 N N . ARG A 1 94 ? -3.337 12.875 2.053 1.00 91.44 94 ARG A N 1
ATOM 754 C CA . ARG A 1 94 ? -4.776 13.173 2.053 1.00 91.44 94 ARG A CA 1
ATOM 755 C C . ARG A 1 94 ? -5.101 14.533 1.434 1.00 91.44 94 ARG A C 1
ATOM 757 O O . ARG A 1 94 ? -6.163 14.684 0.841 1.00 91.44 94 ARG A O 1
ATOM 764 N N . ALA A 1 95 ? -4.231 15.525 1.612 1.00 90.00 95 ALA A N 1
ATOM 765 C CA . ALA A 1 95 ? -4.441 16.863 1.069 1.00 90.00 95 ALA A CA 1
ATOM 766 C C . ALA A 1 95 ? -4.092 16.955 -0.425 1.00 90.00 95 ALA A C 1
ATOM 768 O O . ALA A 1 95 ? -4.728 17.719 -1.145 1.00 90.00 95 ALA A O 1
ATOM 769 N N . THR A 1 96 ? -3.088 16.205 -0.889 1.00 89.44 96 THR A N 1
ATOM 770 C CA . THR A 1 96 ? -2.592 16.286 -2.272 1.00 89.44 96 THR A CA 1
ATOM 771 C C . THR A 1 96 ? -3.230 15.271 -3.214 1.00 89.44 96 THR A C 1
ATOM 773 O 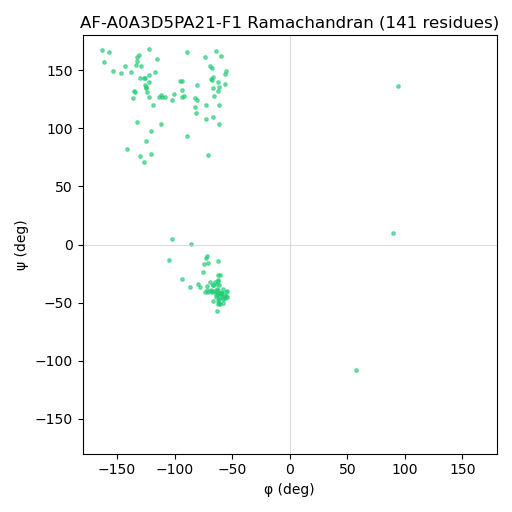O . THR A 1 96 ? -3.365 15.554 -4.401 1.00 89.44 96 THR A O 1
ATOM 776 N N . ASN A 1 97 ? -3.635 14.107 -2.705 1.00 85.38 97 ASN A N 1
ATOM 777 C CA . ASN A 1 97 ? -4.193 13.011 -3.487 1.00 85.38 97 ASN A CA 1
ATOM 778 C C . ASN A 1 97 ? -5.611 12.687 -2.993 1.00 85.38 97 ASN A C 1
ATOM 780 O O . ASN A 1 97 ? -5.751 11.938 -2.019 1.00 85.38 97 ASN A O 1
ATOM 784 N N . PRO A 1 98 ? -6.672 13.201 -3.651 1.00 76.69 98 PRO A N 1
ATOM 785 C CA . PRO A 1 98 ? -8.047 12.792 -3.377 1.00 76.69 98 PRO A CA 1
ATOM 786 C C . PRO A 1 98 ? -8.258 11.366 -3.901 1.00 76.69 98 PRO A C 1
ATOM 788 O O . PRO A 1 98 ? -8.787 11.139 -4.985 1.00 76.69 98 PRO A O 1
ATOM 791 N N . SER A 1 99 ? -7.755 10.400 -3.142 1.00 85.88 99 SER A N 1
ATOM 792 C CA . SER A 1 99 ? -7.831 8.981 -3.450 1.00 85.88 99 SER A CA 1
ATOM 793 C C . SER A 1 99 ? -9.062 8.368 -2.774 1.00 85.88 99 SER A C 1
ATOM 795 O O . SER A 1 99 ? -9.354 8.736 -1.632 1.00 85.88 99 SER A O 1
ATOM 797 N N . PRO A 1 100 ? -9.788 7.439 -3.424 1.00 87.12 100 PRO A N 1
ATOM 798 C CA . PRO A 1 100 ? -10.976 6.814 -2.843 1.00 87.12 100 PRO A CA 1
ATOM 799 C C . PRO A 1 100 ? -10.675 6.013 -1.567 1.00 87.12 100 PRO A C 1
ATOM 801 O O . PRO A 1 100 ? -11.556 5.882 -0.719 1.00 87.12 100 PRO A O 1
ATOM 804 N N . TYR A 1 101 ? -9.442 5.516 -1.399 1.00 92.75 101 TYR A N 1
ATOM 805 C CA . TYR A 1 101 ? -9.042 4.713 -0.239 1.00 92.75 101 TYR A CA 1
ATOM 806 C C . TYR A 1 101 ? -7.828 5.315 0.472 1.00 92.75 101 TYR A C 1
ATOM 808 O O . TYR A 1 101 ? -6.677 4.976 0.194 1.00 92.75 101 TYR A O 1
ATOM 816 N N . LEU A 1 102 ? -8.096 6.202 1.429 1.00 94.44 102 LEU A N 1
ATOM 817 C CA . LEU A 1 102 ? -7.104 6.754 2.353 1.00 94.44 102 LEU A CA 1
ATOM 818 C C . LEU A 1 102 ? -7.070 5.936 3.642 1.00 94.44 102 LEU A C 1
ATOM 820 O O . LEU A 1 102 ? -8.116 5.655 4.226 1.00 94.44 102 LEU A O 1
ATOM 824 N N . TYR A 1 103 ? -5.876 5.583 4.109 1.00 94.50 103 TYR A N 1
ATOM 825 C CA . TYR A 1 103 ? -5.726 4.794 5.327 1.00 94.50 103 TYR A CA 1
ATOM 826 C C . TYR A 1 103 ? -4.468 5.155 6.115 1.00 94.50 103 TYR A C 1
ATOM 828 O O . TYR A 1 103 ? -3.419 5.495 5.562 1.00 94.50 103 TYR A O 1
ATOM 836 N N . TYR A 1 104 ? -4.599 5.035 7.434 1.00 95.81 104 TYR A N 1
ATOM 837 C CA . TYR A 1 104 ? -3.513 5.096 8.397 1.00 95.81 104 TYR A CA 1
ATOM 838 C C . TYR A 1 104 ? -3.703 3.977 9.421 1.00 95.81 104 TYR A C 1
ATOM 840 O O . TYR A 1 104 ? -4.760 3.880 10.044 1.00 95.81 104 TYR A O 1
ATOM 848 N N . PHE A 1 105 ? -2.680 3.149 9.599 1.00 96.00 105 PHE A N 1
ATOM 849 C CA . PHE A 1 105 ? -2.647 2.082 10.590 1.00 96.00 105 PHE A CA 1
ATOM 850 C C . PHE A 1 105 ? -1.428 2.258 11.486 1.00 96.00 105 PHE A C 1
ATOM 852 O O . PHE A 1 105 ? -0.310 2.422 10.999 1.00 96.00 105 PHE A O 1
ATOM 859 N N . GLN A 1 106 ? -1.649 2.181 12.794 1.00 95.44 106 GLN A N 1
ATOM 860 C CA . GLN A 1 106 ? -0.593 2.149 13.796 1.00 95.44 106 GLN A CA 1
ATOM 861 C C . GLN A 1 106 ? -0.591 0.769 14.451 1.00 95.44 106 GLN A C 1
ATOM 863 O O . GLN A 1 106 ? -1.472 0.457 15.252 1.00 95.44 106 GLN A O 1
ATOM 868 N N . ALA A 1 107 ? 0.378 -0.059 14.071 1.00 94.94 107 ALA A N 1
ATOM 869 C CA . ALA A 1 107 ? 0.691 -1.305 14.756 1.00 94.94 107 ALA A CA 1
ATOM 870 C C . ALA A 1 107 ? 1.728 -1.034 15.867 1.00 94.94 107 ALA A C 1
ATOM 872 O O . ALA A 1 107 ? 2.336 0.041 15.879 1.00 94.94 107 ALA A O 1
ATOM 873 N N . PRO A 1 108 ? 1.944 -1.978 16.802 1.00 95.19 108 PRO A N 1
ATOM 874 C CA . PRO A 1 108 ? 2.970 -1.832 17.835 1.00 95.19 108 PRO A CA 1
ATOM 875 C C . PRO A 1 108 ? 4.374 -1.575 17.267 1.00 95.19 108 PRO A C 1
ATOM 877 O O . PRO A 1 108 ? 5.079 -0.708 17.774 1.00 95.19 108 PRO A O 1
ATOM 880 N N . ASP A 1 109 ? 4.733 -2.265 16.179 1.00 96.50 109 ASP A N 1
ATOM 881 C CA . ASP A 1 109 ? 6.105 -2.267 15.650 1.00 96.50 109 ASP A CA 1
ATOM 882 C C . ASP A 1 109 ? 6.285 -1.424 14.379 1.00 96.50 109 ASP A C 1
ATOM 884 O O . ASP A 1 109 ? 7.408 -1.159 13.954 1.00 96.50 109 ASP A O 1
ATOM 888 N N . TYR A 1 110 ? 5.192 -1.012 13.733 1.00 94.50 110 TYR A N 1
ATOM 889 C CA . TYR A 1 110 ? 5.253 -0.261 12.481 1.00 94.50 110 TYR A CA 1
ATOM 890 C C . TYR A 1 110 ? 3.992 0.564 12.226 1.00 94.50 110 TYR A C 1
ATOM 892 O O . TYR A 1 110 ? 2.934 0.372 12.826 1.00 94.50 110 TYR A O 1
ATOM 900 N N . GLN A 1 111 ? 4.100 1.493 11.282 1.00 96.00 111 GLN A N 1
ATOM 901 C CA . GLN A 1 111 ? 2.995 2.337 10.846 1.00 96.00 111 GLN A CA 1
ATOM 902 C C . GLN A 1 111 ? 2.838 2.241 9.332 1.00 96.00 111 GLN A C 1
ATOM 904 O O . GLN A 1 111 ? 3.824 2.175 8.601 1.00 96.00 111 GLN A O 1
ATOM 909 N N . ILE A 1 112 ? 1.594 2.260 8.860 1.00 95.56 112 ILE A N 1
ATOM 910 C CA . ILE A 1 112 ? 1.265 2.267 7.435 1.00 95.56 112 ILE A CA 1
ATOM 911 C C . ILE A 1 112 ? 0.431 3.507 7.148 1.00 95.56 112 ILE A C 1
ATOM 913 O O . ILE A 1 112 ? -0.603 3.720 7.772 1.00 95.56 112 ILE A O 1
ATOM 917 N N . ALA A 1 113 ? 0.859 4.294 6.168 1.00 95.25 113 ALA A N 1
ATOM 918 C CA . ALA A 1 113 ? 0.095 5.394 5.600 1.00 95.25 113 ALA A CA 1
ATOM 919 C C . ALA A 1 113 ? -0.009 5.188 4.089 1.00 95.25 113 ALA A C 1
ATOM 921 O O . ALA A 1 113 ? 0.991 4.873 3.444 1.00 95.25 113 ALA A O 1
ATOM 922 N N . GLY A 1 114 ? -1.196 5.375 3.516 1.00 93.88 114 GLY A N 1
ATOM 923 C CA . GLY A 1 114 ? -1.374 5.204 2.080 1.00 93.88 114 GLY A CA 1
ATOM 924 C C . GLY A 1 114 ? -2.648 5.825 1.524 1.00 93.88 114 GLY A C 1
ATOM 925 O O . GLY A 1 114 ? -3.546 6.247 2.254 1.00 93.88 114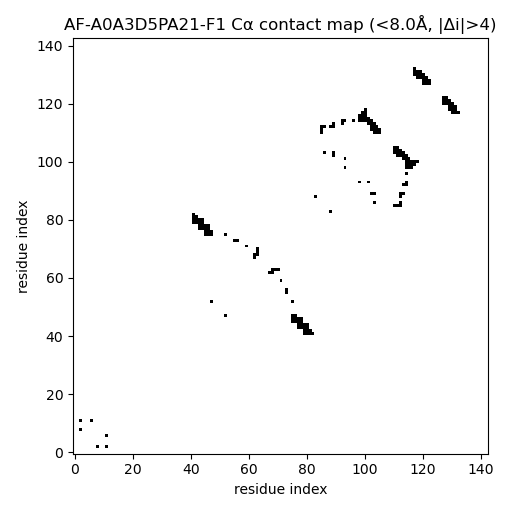 GLY A O 1
ATOM 926 N N . ALA A 1 115 ? -2.672 5.898 0.197 1.00 94.56 115 ALA A N 1
ATOM 927 C CA . ALA A 1 115 ? -3.740 6.478 -0.603 1.00 94.56 115 ALA A CA 1
ATOM 928 C C . ALA A 1 115 ? -3.931 5.620 -1.867 1.00 94.56 115 ALA A C 1
ATOM 930 O O . ALA A 1 115 ? -3.377 5.940 -2.918 1.00 94.56 115 ALA A O 1
ATOM 931 N N . SER A 1 116 ? -4.669 4.510 -1.771 1.00 92.94 116 SER A N 1
ATOM 932 C CA . SER A 1 116 ? -4.839 3.575 -2.894 1.00 92.94 116 SER A CA 1
ATOM 933 C C . SER A 1 116 ? -5.903 4.067 -3.880 1.00 92.94 116 SER A C 1
ATOM 935 O O . SER A 1 116 ? -7.043 4.284 -3.463 1.00 92.94 116 SER A O 1
ATOM 937 N N . PRO A 1 117 ? -5.579 4.215 -5.178 1.00 91.25 117 PRO A N 1
ATOM 938 C CA . PRO A 1 117 ? -6.560 4.584 -6.195 1.00 91.25 117 PRO A CA 1
ATOM 939 C C . PRO A 1 117 ? -7.494 3.425 -6.571 1.00 91.25 117 PRO A C 1
ATOM 941 O O . PRO A 1 117 ? -8.545 3.656 -7.161 1.00 91.25 117 PRO A O 1
ATOM 944 N N . GLU A 1 118 ? -7.125 2.188 -6.233 1.00 92.62 118 GLU A N 1
ATOM 945 C CA . GLU A 1 118 ? -7.793 0.977 -6.698 1.00 92.62 118 GLU A CA 1
ATOM 946 C C . GLU A 1 118 ? -8.289 0.125 -5.527 1.00 92.62 118 GLU A C 1
ATOM 948 O O . GLU A 1 118 ? -7.620 -0.022 -4.498 1.00 92.62 118 GLU A O 1
ATOM 953 N N . MET A 1 119 ? -9.484 -0.437 -5.700 1.00 92.06 119 MET A N 1
ATOM 954 C CA . MET A 1 11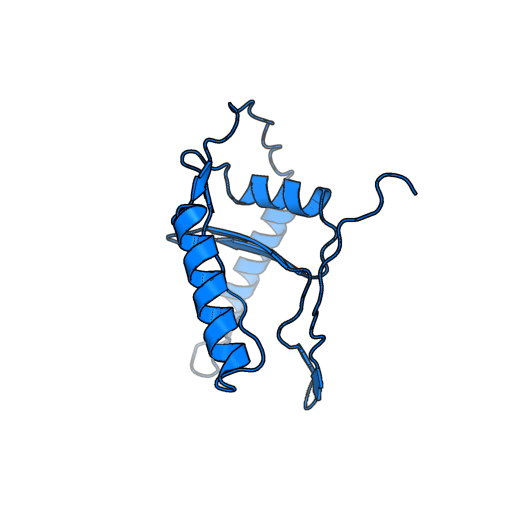9 ? -10.089 -1.391 -4.780 1.00 92.06 119 MET A CA 1
ATOM 955 C C . MET A 1 119 ? -9.745 -2.808 -5.235 1.00 92.06 119 MET A C 1
ATOM 957 O O . MET A 1 119 ? -10.066 -3.171 -6.363 1.00 92.06 119 MET A O 1
ATOM 961 N N . LEU A 1 120 ? -9.197 -3.634 -4.340 1.00 94.31 120 LEU A N 1
ATOM 962 C CA . LEU A 1 120 ? -9.024 -5.060 -4.630 1.00 94.31 120 LEU A CA 1
ATOM 963 C C . LEU A 1 120 ? -10.385 -5.745 -4.834 1.00 94.31 120 LEU A C 1
ATOM 965 O O . LEU A 1 120 ? -10.642 -6.341 -5.876 1.00 94.31 120 LEU A O 1
ATOM 969 N N . MET A 1 121 ? -11.259 -5.646 -3.830 1.00 95.44 121 MET A N 1
ATOM 970 C CA . MET A 1 121 ? -12.651 -6.087 -3.897 1.00 95.44 121 MET A CA 1
ATOM 971 C C . MET A 1 121 ? -13.487 -5.428 -2.794 1.00 95.44 121 MET A C 1
ATOM 973 O O . MET A 1 121 ? -12.960 -5.058 -1.742 1.00 95.44 121 MET A O 1
ATOM 977 N N . ARG A 1 122 ? -14.799 -5.344 -3.004 1.00 94.88 122 ARG A N 1
ATOM 978 C CA . ARG A 1 122 ? -15.806 -4.988 -1.997 1.00 94.88 122 ARG A CA 1
ATOM 979 C C . ARG A 1 122 ? -16.869 -6.071 -1.964 1.00 94.88 122 ARG A C 1
ATOM 981 O O . ARG A 1 122 ? -17.318 -6.525 -3.014 1.00 94.88 122 ARG A O 1
ATOM 988 N N . ILE A 1 123 ? -17.274 -6.439 -0.755 1.00 96.75 123 ILE A N 1
ATOM 989 C CA . ILE A 1 123 ? -18.304 -7.443 -0.503 1.00 96.75 123 ILE A CA 1
ATOM 990 C C . ILE A 1 123 ? -19.508 -6.740 0.120 1.00 96.75 123 ILE A C 1
ATOM 992 O O . ILE A 1 123 ? -19.354 -6.032 1.114 1.00 96.75 123 ILE A O 1
ATOM 996 N N . ASP A 1 124 ? -20.684 -6.939 -0.465 1.00 96.25 124 ASP A N 1
ATOM 997 C CA . ASP A 1 124 ? -21.964 -6.459 0.055 1.00 96.25 124 ASP A CA 1
ATOM 998 C C . ASP A 1 124 ? -22.996 -7.596 0.009 1.00 96.25 124 ASP A C 1
ATOM 1000 O O . ASP A 1 124 ? -23.443 -8.022 -1.061 1.00 96.25 124 ASP A O 1
ATOM 1004 N N . GLY A 1 125 ? -23.303 -8.163 1.179 1.00 96.44 125 GLY A N 1
ATOM 1005 C CA . GLY A 1 125 ? -24.108 -9.376 1.307 1.00 96.44 125 GLY A CA 1
ATOM 1006 C C . GLY A 1 125 ? -23.500 -10.552 0.536 1.00 96.44 125 GLY A C 1
ATOM 1007 O O . GLY A 1 125 ? -22.490 -11.120 0.943 1.00 96.44 125 GLY A O 1
ATOM 1008 N N . ARG A 1 126 ? -24.139 -10.929 -0.578 1.00 96.81 126 ARG A N 1
ATOM 1009 C CA . ARG A 1 126 ? -23.685 -12.000 -1.488 1.00 96.81 126 ARG A CA 1
ATOM 1010 C C . ARG A 1 126 ? -23.013 -11.474 -2.762 1.00 96.81 126 ARG A C 1
ATOM 1012 O O . ARG A 1 126 ? -22.683 -12.264 -3.640 1.00 96.81 126 ARG A O 1
ATOM 1019 N N . THR A 1 127 ? -22.821 -10.162 -2.874 1.00 97.00 127 THR A N 1
ATOM 1020 C CA . THR A 1 127 ? -22.267 -9.509 -4.062 1.00 97.00 127 THR A CA 1
ATOM 1021 C C . THR A 1 127 ? -20.795 -9.187 -3.850 1.00 97.00 127 THR A C 1
ATOM 1023 O O . THR A 1 127 ? -20.432 -8.559 -2.857 1.00 97.00 127 THR A O 1
ATOM 1026 N N . VAL A 1 128 ? -19.953 -9.574 -4.809 1.00 97.00 128 VAL A N 1
ATOM 1027 C CA . VAL A 1 128 ? -18.530 -9.213 -4.870 1.00 97.00 128 VAL A CA 1
ATOM 1028 C C . VAL A 1 128 ? -18.323 -8.272 -6.054 1.00 97.00 128 VAL A C 1
ATOM 1030 O O . VAL A 1 128 ? -18.743 -8.582 -7.165 1.00 97.00 128 VAL A O 1
ATOM 1033 N N . VAL A 1 129 ? -17.680 -7.128 -5.820 1.00 96.12 129 VAL A N 1
ATOM 1034 C CA . VAL A 1 129 ? -17.357 -6.129 -6.851 1.00 96.12 129 VAL A CA 1
ATOM 1035 C C . VAL A 1 129 ? -15.860 -5.853 -6.844 1.00 96.12 129 VAL A C 1
ATOM 1037 O O . VAL A 1 129 ? -15.284 -5.636 -5.779 1.00 96.12 129 VAL A O 1
ATOM 1040 N N . ASN A 1 130 ? -15.246 -5.800 -8.023 1.00 94.94 130 ASN A N 1
ATOM 1041 C CA . ASN A 1 130 ? -13.902 -5.276 -8.244 1.00 94.94 130 ASN A CA 1
ATOM 1042 C C . ASN A 1 130 ? -13.919 -4.248 -9.389 1.00 94.94 130 ASN A C 1
ATOM 1044 O O . ASN A 1 130 ? -14.779 -4.301 -10.267 1.00 94.94 130 ASN A O 1
ATOM 1048 N N . CYS A 1 131 ? -12.969 -3.311 -9.376 1.00 91.56 131 CYS A N 1
ATOM 1049 C CA . CYS A 1 131 ? -12.814 -2.298 -10.425 1.00 91.56 131 CYS A CA 1
ATOM 1050 C C . CYS A 1 131 ? -11.352 -2.264 -10.897 1.00 91.56 131 CYS A C 1
ATOM 1052 O O . CYS A 1 131 ? -10.622 -1.365 -10.475 1.00 91.56 131 CYS A O 1
ATOM 1054 N N . PRO A 1 132 ? -10.911 -3.241 -11.714 1.00 92.56 132 PRO A N 1
ATOM 1055 C CA . PRO A 1 132 ? -9.518 -3.333 -12.134 1.00 92.56 132 PRO A CA 1
ATOM 1056 C C . PRO A 1 132 ? -9.071 -2.098 -12.922 1.00 92.56 132 PRO A C 1
ATOM 1058 O O . PRO A 1 132 ? -9.774 -1.655 -13.834 1.00 92.56 132 PRO A O 1
ATOM 1061 N N . ILE A 1 133 ? -7.887 -1.575 -12.613 1.00 90.50 133 ILE A N 1
ATOM 1062 C CA . ILE A 1 133 ? -7.258 -0.468 -13.335 1.00 90.50 133 ILE A CA 1
ATOM 1063 C C . ILE A 1 133 ? -6.078 -1.011 -14.139 1.00 90.50 133 ILE A C 1
ATOM 1065 O O . ILE A 1 133 ? -5.173 -1.659 -13.617 1.00 90.50 133 ILE A O 1
ATOM 1069 N N . ALA A 1 134 ? -6.065 -0.713 -15.436 1.00 91.50 134 ALA A N 1
ATOM 1070 C CA . ALA A 1 134 ? -4.951 -1.029 -16.316 1.00 91.50 134 ALA A CA 1
ATOM 1071 C C . ALA A 1 134 ? -4.632 0.173 -17.207 1.00 91.50 134 ALA A C 1
ATOM 1073 O O . ALA A 1 134 ? -5.516 0.752 -17.835 1.00 91.50 134 ALA A O 1
ATOM 1074 N N . GLY A 1 135 ? -3.346 0.517 -17.273 1.00 90.75 135 GLY A N 1
ATOM 1075 C CA . GLY A 1 135 ? -2.856 1.679 -18.005 1.00 90.75 135 GLY A CA 1
ATOM 1076 C C . GLY A 1 135 ? -2.715 2.915 -17.119 1.00 90.75 135 GLY A C 1
ATOM 1077 O O . GLY A 1 135 ? -3.584 3.249 -16.319 1.00 90.75 135 GLY A O 1
ATOM 1078 N N . THR A 1 136 ? -1.596 3.613 -17.296 1.00 91.38 136 THR A N 1
ATOM 1079 C CA . THR A 1 136 ? -1.290 4.856 -16.588 1.00 91.38 136 THR A CA 1
ATOM 1080 C C . THR A 1 136 ? -0.769 5.860 -17.602 1.00 91.38 136 THR A C 1
ATOM 1082 O O . THR A 1 136 ? 0.140 5.549 -18.369 1.00 91.38 136 THR A O 1
ATOM 1085 N N . SER A 1 137 ? -1.315 7.073 -17.586 1.00 90.69 137 SER A N 1
ATOM 1086 C CA . SER A 1 137 ? -0.804 8.204 -18.360 1.00 90.69 137 SER A CA 1
ATOM 1087 C C . SER A 1 137 ? -0.538 9.382 -17.423 1.00 90.69 137 SER A C 1
ATOM 1089 O O . SER A 1 137 ? -1.319 9.594 -16.491 1.00 90.69 137 SER A O 1
ATOM 1091 N N . PRO A 1 138 ? 0.525 10.176 -17.649 1.00 89.50 138 PRO A N 1
ATOM 1092 C CA . PRO A 1 138 ? 0.672 11.467 -16.990 1.00 89.50 138 PRO A CA 1
ATOM 1093 C C . PRO A 1 138 ? -0.552 12.351 -17.255 1.00 89.50 138 PRO A C 1
ATOM 1095 O O . PRO A 1 138 ? -1.138 12.294 -18.340 1.00 89.50 138 PRO A O 1
ATOM 1098 N N . ARG A 1 139 ? -0.919 13.193 -16.282 1.00 86.12 139 ARG A N 1
ATOM 1099 C CA . ARG A 1 139 ? -1.915 14.248 -16.518 1.00 86.12 139 ARG A CA 1
ATOM 1100 C C . ARG A 1 139 ? -1.350 15.303 -17.477 1.00 86.12 139 ARG A C 1
ATOM 1102 O O . ARG A 1 139 ? -0.134 15.508 -17.520 1.00 86.12 139 ARG A O 1
ATOM 1109 N N . GLY A 1 140 ? -2.233 15.963 -18.229 1.00 89.50 140 GLY A N 1
ATOM 1110 C CA . GLY A 1 140 ? -1.881 17.120 -19.056 1.00 89.50 140 GLY A CA 1
ATOM 1111 C C . GLY A 1 140 ? -1.216 18.222 -18.225 1.00 89.50 140 GLY A C 1
ATOM 1112 O O . GLY A 1 140 ? -1.462 18.335 -17.025 1.00 89.50 140 GLY A O 1
ATOM 1113 N N . ARG A 1 141 ? -0.313 18.994 -18.845 1.00 84.62 141 ARG A N 1
ATOM 1114 C CA . ARG A 1 141 ? 0.450 20.045 -18.144 1.00 84.62 141 ARG A CA 1
ATOM 1115 C C . ARG A 1 141 ? -0.374 21.301 -17.846 1.00 84.62 141 ARG A C 1
ATOM 1117 O O . ARG A 1 141 ? -0.029 22.000 -16.903 1.00 84.62 141 ARG A O 1
ATOM 1124 N N . ASN A 1 142 ? -1.439 21.532 -18.608 1.00 80.06 142 ASN A N 1
ATOM 1125 C CA . ASN A 1 142 ? -2.437 22.584 -18.423 1.00 80.06 142 ASN A CA 1
ATOM 1126 C C . ASN A 1 142 ? -3.832 21.938 -18.545 1.00 80.06 142 ASN A C 1
ATOM 1128 O O . ASN A 1 142 ? -3.915 20.830 -19.089 1.00 80.06 142 ASN A O 1
ATOM 1132 N N . ASP A 1 143 ? -4.869 22.615 -18.042 1.00 56.44 143 ASP A N 1
ATOM 1133 C CA . ASP A 1 143 ? -6.277 22.203 -18.185 1.00 56.44 143 ASP A CA 1
ATOM 1134 C C . ASP A 1 143 ? -6.714 22.094 -19.656 1.00 56.44 143 ASP A C 1
ATOM 1136 O O . ASP A 1 143 ? -6.327 22.978 -20.461 1.00 56.44 143 ASP A O 1
#

Sequence (143 aa):
MHVSSASNLKQQYEKCEDRAEKLFCMMDRTPEKSGRKQRPAPVVSSNVTREEFVREIKKVKSYIKAGDIFQAVPSQRFEVENPPDAFSAYRVLRATNPSPYLYYFQAPDYQIAGASPEMLMRIDGRTVVNCPIAGTSPRGRND

pLDDT: mean 90.35, std 9.43, range [52.69, 98.44]

Radius of gyration: 23.19 Å; Cα contacts (8 Å, |Δi|>4): 101; chains: 1; bounding box: 44×41×60 Å

Nearest PDB structures (foldseek):
  7bvd-assembly1_A  TM=9.069E-01  e=3.997E-04  Mycolicibacterium smegmatis
  5kck-assembly1_A-2  TM=8.174E-01  e=1.960E-04  Streptococcus pneumoniae TIGR4
  3h9m-assembly1_A  TM=9.044E-01  e=4.525E-02  Cytophaga hutchinsonii ATCC 33406
  1k0g-assembly3_A  TM=9.116E-01  e=8.649E-02  Escherichia coli
  8hx7-assembly1_A  TM=9.347E-01  e=3.371E-01  Streptomyces venezuelae

Secondary structure (DSSP, 8-state):
----TTS-HHHHHHHHHHHHHHHHHHHTSPPP-------PPPPEEESS-HHHHHHHHHHHHHHHHHT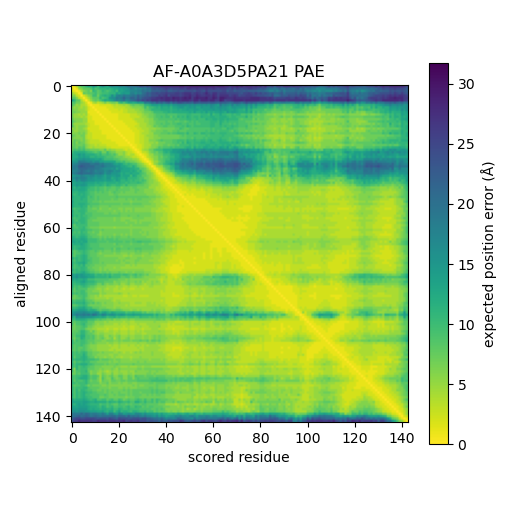S-S-------EEESSPPPHHHHHHHHHHH---SEEEEEE-SS-EEEEEESS-S-EEETTEEE--------PPPS--

Solvent-accessible surface area (backbone atoms only — not comparable to full-atom values): 9548 Å² total; per-residue (Å²): 133,91,80,58,90,91,52,67,59,67,63,55,51,53,54,49,50,58,49,49,53,53,51,51,65,54,68,76,49,82,77,81,78,82,74,89,74,92,70,77,84,78,58,75,49,60,84,61,54,71,69,55,52,53,49,51,53,51,52,54,51,49,38,38,72,74,64,77,41,94,76,84,85,88,84,83,54,77,46,54,87,75,65,73,59,54,67,62,51,34,55,51,45,60,72,77,46,92,36,90,41,69,48,76,46,83,53,98,91,51,71,48,54,50,62,41,82,66,56,84,66,50,78,57,96,92,45,79,46,68,60,88,84,81,88,86,77,84,77,74,95,64,136

Foldseek 3Di:
DDDDPVDDNVVVVVVVVVVVVVVVVVVPDDDDDDDDDDDPDWDKDKPDDPVVVVVVVVVQVVCCVVVNDVDDDDDIDMDTPDDDDQVVVLVVCVVPPVAPDWDWDDDPVDIDGDRDNFDPWDDDPPDIDGDDDDDDDDDDPPD

Mean predicted aligned error: 7.34 Å